Protein AF-A0AAU5K2C0-F1 (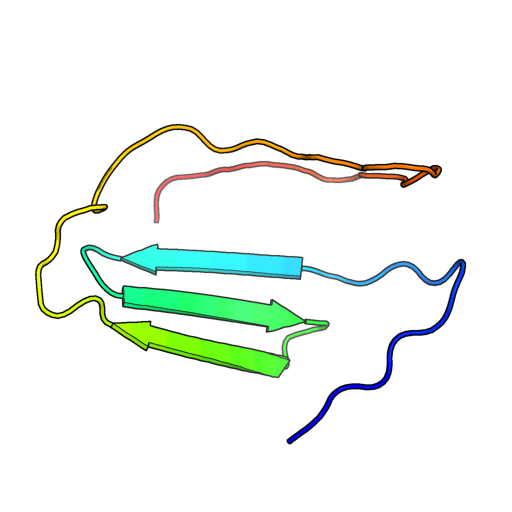afdb_monomer)

Solvent-accessible surface area (backbone atoms only — not comparable to full-atom values): 4750 Å² total; per-residue (Å²): 136,87,82,87,83,63,89,95,63,87,78,52,75,47,77,48,78,57,62,37,33,43,36,34,24,53,71,80,42,77,78,44,80,48,67,50,91,80,49,84,69,59,72,85,85,90,82,88,88,79,80,97,73,86,83,88,86,71,96,79,81,88,79,86,132

Sequence (65 aa):
MTTLLRHGATYHLRIVHQGARVQVFLDGNRIIDRTDPAAAHTDGHVGLNVFGGRAGYQDTYAKEL

pLDDT: mean 93.5, std 6.2, range [59.72, 97.75]

Mean predicted aligned error: 3.4 Å

Structure (mmCIF, N/CA/C/O backbone):
data_AF-A0AAU5K2C0-F1
#
_entry.id   AF-A0AAU5K2C0-F1
#
loop_
_atom_site.group_PDB
_atom_site.id
_atom_site.type_symbol
_atom_site.label_atom_id
_atom_site.label_alt_id
_atom_site.label_comp_id
_atom_site.label_asym_id
_atom_site.label_entity_id
_atom_site.label_seq_id
_atom_site.pdbx_PDB_ins_code
_atom_site.Cartn_x
_atom_site.Cartn_y
_atom_site.Cartn_z
_atom_site.occupancy
_atom_site.B_iso_or_equiv
_atom_site.auth_seq_id
_atom_site.auth_comp_id
_atom_site.auth_asym_id
_atom_site.auth_atom_id
_atom_site.pdbx_PDB_model_num
ATOM 1 N N . MET A 1 1 ? 8.552 -6.454 10.620 1.00 59.72 1 MET A N 1
ATOM 2 C CA . MET A 1 1 ? 7.855 -5.789 11.738 1.00 59.72 1 MET A CA 1
ATOM 3 C C . MET A 1 1 ? 6.370 -5.992 11.499 1.00 59.72 1 MET A C 1
ATOM 5 O O . MET A 1 1 ? 5.907 -5.646 10.422 1.00 59.72 1 MET A O 1
ATOM 9 N N . THR A 1 2 ? 5.669 -6.668 12.406 1.00 69.62 2 THR A N 1
ATOM 10 C CA . THR A 1 2 ? 4.241 -6.982 12.238 1.00 69.62 2 THR A CA 1
ATOM 11 C C . THR A 1 2 ? 3.420 -5.818 12.775 1.00 69.62 2 THR A C 1
ATOM 13 O O . THR A 1 2 ? 3.573 -5.466 13.943 1.00 69.62 2 THR A O 1
ATOM 16 N N . THR A 1 3 ? 2.571 -5.212 11.945 1.00 81.56 3 THR A N 1
ATOM 17 C CA . THR A 1 3 ? 1.640 -4.170 12.400 1.00 81.56 3 THR A CA 1
ATOM 18 C C . THR A 1 3 ? 0.359 -4.817 12.916 1.00 81.56 3 THR A C 1
ATOM 20 O O . THR A 1 3 ? -0.257 -5.614 12.213 1.00 81.56 3 THR A O 1
ATOM 23 N N . LEU A 1 4 ? -0.049 -4.478 14.141 1.00 88.44 4 LEU A N 1
ATOM 24 C CA . LEU A 1 4 ? -1.317 -4.923 14.717 1.00 88.44 4 LEU A CA 1
ATOM 25 C C . LEU A 1 4 ? -2.452 -3.990 14.274 1.00 88.44 4 LEU A C 1
ATOM 27 O O . LEU A 1 4 ? -2.398 -2.786 14.523 1.00 88.44 4 LEU A O 1
ATOM 31 N N . LEU A 1 5 ? -3.492 -4.559 13.668 1.00 91.06 5 LEU A N 1
ATOM 32 C CA . LEU A 1 5 ? -4.703 -3.841 13.270 1.00 91.06 5 LEU A CA 1
ATOM 33 C C . LEU A 1 5 ? -5.814 -4.046 14.302 1.00 91.06 5 LEU A C 1
ATOM 35 O O . LEU A 1 5 ? -5.929 -5.118 14.899 1.00 91.06 5 LEU A O 1
ATOM 39 N N . ARG A 1 6 ? -6.645 -3.022 14.504 1.00 93.38 6 ARG A N 1
ATOM 40 C CA . ARG A 1 6 ? -7.823 -3.080 15.376 1.00 93.38 6 ARG A CA 1
ATOM 41 C C . ARG A 1 6 ? -9.097 -2.976 14.553 1.00 93.38 6 ARG A C 1
ATOM 43 O O . ARG A 1 6 ? -9.172 -2.209 13.596 1.00 93.38 6 ARG A O 1
ATOM 50 N N . HIS A 1 7 ? -10.117 -3.719 14.966 1.00 90.94 7 HIS A N 1
ATOM 51 C CA . HIS A 1 7 ? -11.438 -3.626 14.362 1.00 90.94 7 HIS A CA 1
ATOM 52 C C . HIS A 1 7 ? -12.050 -2.236 14.600 1.00 90.94 7 HIS A C 1
ATOM 54 O O . HIS A 1 7 ? -11.927 -1.684 15.692 1.00 90.94 7 HIS A O 1
ATOM 60 N N . GLY A 1 8 ? -12.728 -1.688 13.58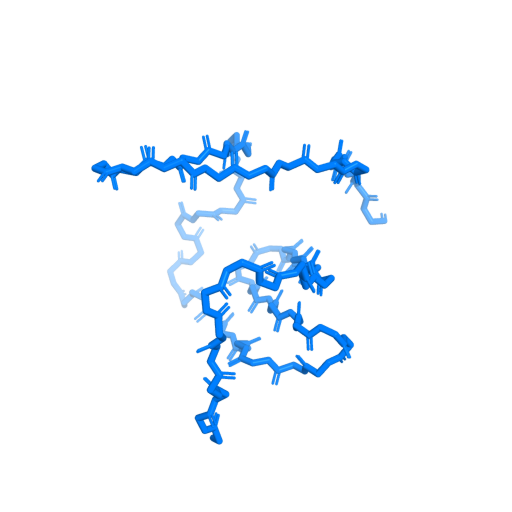8 1.00 92.00 8 GLY A N 1
ATOM 61 C CA . GLY A 1 8 ? -13.402 -0.387 13.669 1.00 92.00 8 GLY A CA 1
ATOM 62 C C . GLY A 1 8 ? -12.474 0.831 13.646 1.00 92.00 8 GLY A C 1
ATOM 63 O O . GLY A 1 8 ? -12.963 1.950 13.757 1.00 92.00 8 GLY A O 1
ATOM 64 N N . ALA A 1 9 ? -11.161 0.636 13.499 1.00 95.19 9 ALA A N 1
ATOM 65 C CA . ALA A 1 9 ? -10.214 1.725 13.306 1.00 95.19 9 ALA A CA 1
ATOM 66 C C . ALA A 1 9 ? -10.054 2.056 11.814 1.00 95.19 9 ALA A C 1
ATOM 68 O O . ALA A 1 9 ? -10.012 1.159 10.969 1.00 95.19 9 ALA A O 1
ATOM 69 N N . THR A 1 10 ? -9.922 3.346 11.514 1.00 96.00 10 THR A N 1
ATOM 70 C CA . THR A 1 10 ? -9.562 3.846 10.183 1.00 96.00 10 THR A CA 1
ATOM 71 C C . THR A 1 10 ? -8.050 4.025 10.107 1.00 96.00 10 THR A C 1
ATOM 73 O O . THR A 1 10 ? -7.438 4.510 11.056 1.00 96.00 10 THR A O 1
ATOM 76 N N . TYR A 1 11 ? -7.463 3.653 8.972 1.00 96.19 11 TYR A N 1
ATOM 77 C CA . TYR A 1 11 ? -6.029 3.756 8.709 1.00 96.19 11 TYR A CA 1
ATOM 78 C C . TYR A 1 11 ? -5.779 4.456 7.376 1.00 96.19 11 TYR A C 1
ATOM 80 O O . TYR A 1 11 ? -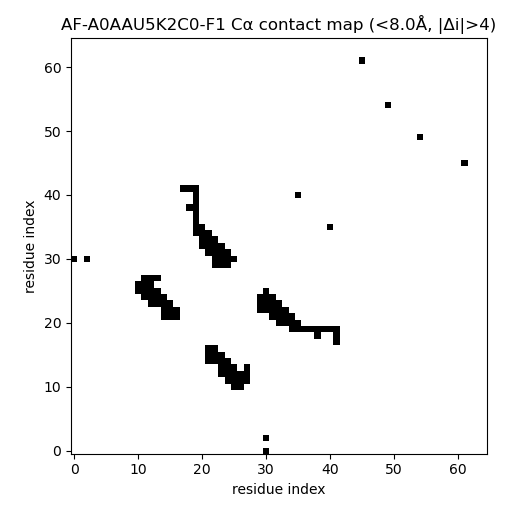6.541 4.272 6.423 1.00 96.19 11 TYR A O 1
ATOM 88 N N . HIS A 1 12 ? -4.676 5.195 7.274 1.00 97.31 12 HIS A N 1
ATOM 89 C CA . HIS A 1 12 ? -4.241 5.777 6.010 1.00 97.31 12 HIS A CA 1
ATOM 90 C C . HIS A 1 12 ? -3.402 4.772 5.226 1.00 97.31 12 HIS A C 1
ATOM 92 O O . HIS A 1 12 ? -2.222 4.556 5.515 1.00 97.31 12 HIS A O 1
ATOM 98 N N . LEU A 1 13 ? -4.013 4.176 4.204 1.00 96.94 13 LEU A N 1
ATOM 99 C CA . LEU A 1 13 ? -3.331 3.296 3.266 1.00 96.94 13 LEU A CA 1
ATOM 100 C C . LEU A 1 13 ? -2.832 4.097 2.061 1.00 96.94 13 LEU A C 1
ATOM 102 O O . LEU A 1 13 ? -3.600 4.800 1.409 1.00 96.94 13 LEU A O 1
ATOM 106 N N . ARG A 1 14 ? -1.549 3.952 1.729 1.00 97.75 14 ARG A N 1
ATOM 107 C CA . ARG A 1 14 ? -0.980 4.458 0.476 1.00 97.75 14 ARG A CA 1
ATOM 108 C C . ARG A 1 14 ? -0.211 3.352 -0.221 1.00 97.75 14 ARG A C 1
ATOM 110 O O . ARG A 1 14 ? 0.647 2.714 0.384 1.00 97.75 14 ARG A O 1
ATOM 117 N N . ILE A 1 15 ? -0.494 3.165 -1.503 1.00 97.31 15 ILE A N 1
ATOM 118 C CA . ILE A 1 15 ? 0.186 2.200 -2.363 1.00 97.31 15 ILE A CA 1
ATOM 119 C C . ILE A 1 15 ? 0.938 2.988 -3.432 1.00 97.31 15 ILE A C 1
ATOM 121 O O . ILE A 1 15 ? 0.390 3.919 -4.017 1.00 97.31 15 ILE A O 1
ATOM 125 N N . VAL A 1 16 ? 2.202 2.639 -3.652 1.00 97.06 16 VAL A N 1
ATOM 126 C CA . V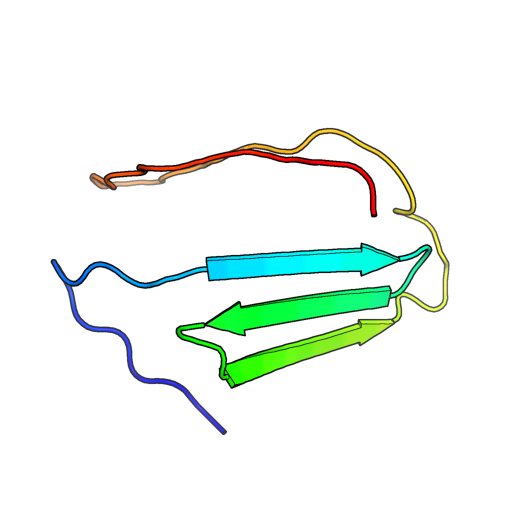AL A 1 16 ? 3.020 3.162 -4.749 1.00 97.06 16 VAL A CA 1
ATOM 127 C C . VAL A 1 16 ? 3.409 1.988 -5.629 1.00 97.06 16 VAL A C 1
ATOM 129 O O . VAL A 1 16 ? 4.046 1.045 -5.159 1.00 97.06 16 VAL A O 1
ATOM 132 N N . HIS A 1 17 ? 3.008 2.060 -6.893 1.00 95.44 17 HIS A N 1
ATOM 133 C CA . HIS A 1 17 ? 3.321 1.076 -7.917 1.00 95.44 17 HIS A CA 1
ATOM 134 C C . HIS A 1 17 ? 4.211 1.733 -8.973 1.00 95.44 17 HIS A C 1
ATOM 136 O O . HIS A 1 17 ? 3.816 2.731 -9.571 1.00 95.44 17 HIS A O 1
ATOM 142 N N . GLN A 1 18 ? 5.425 1.220 -9.165 1.00 94.44 18 GLN A N 1
ATOM 143 C CA . GLN A 1 18 ? 6.402 1.747 -10.123 1.00 94.44 18 GLN A CA 1
ATOM 144 C C . GLN A 1 18 ? 7.036 0.588 -10.888 1.00 94.44 18 GLN A C 1
ATOM 146 O O . GLN A 1 18 ? 7.920 -0.101 -10.370 1.00 94.44 18 GLN A O 1
ATOM 151 N N . GLY A 1 19 ? 6.581 0.364 -12.123 1.00 93.38 19 GLY A N 1
ATOM 152 C CA . GLY A 1 19 ? 6.989 -0.799 -12.908 1.00 93.38 19 GLY A CA 1
ATOM 153 C C . GLY A 1 19 ? 6.654 -2.088 -12.160 1.00 93.38 19 GLY A C 1
ATOM 154 O O . GLY A 1 19 ? 5.496 -2.331 -11.852 1.00 93.38 19 GLY A O 1
ATOM 155 N N . ALA A 1 20 ? 7.667 -2.887 -11.831 1.00 95.88 20 ALA A N 1
ATOM 156 C CA . ALA A 1 20 ? 7.491 -4.144 -11.103 1.00 95.88 20 ALA A CA 1
ATOM 157 C C . ALA A 1 20 ? 7.587 -4.012 -9.570 1.00 95.88 20 ALA A C 1
ATOM 159 O O . ALA A 1 20 ? 7.507 -5.011 -8.853 1.00 95.88 20 ALA A O 1
ATOM 160 N N . ARG A 1 21 ? 7.828 -2.804 -9.041 1.00 96.19 21 ARG A N 1
ATOM 161 C CA . ARG A 1 21 ? 7.978 -2.572 -7.601 1.00 96.19 21 ARG A CA 1
ATOM 162 C C . ARG A 1 21 ? 6.678 -2.072 -6.986 1.00 96.19 21 ARG A C 1
ATOM 164 O O . ARG A 1 21 ? 6.109 -1.077 -7.432 1.00 96.19 21 ARG A O 1
ATOM 171 N N . VAL A 1 22 ? 6.286 -2.704 -5.885 1.00 96.94 22 VAL A N 1
ATOM 172 C CA . VAL A 1 22 ? 5.124 -2.337 -5.076 1.00 96.94 22 VAL A CA 1
ATOM 173 C C . VAL A 1 22 ? 5.576 -1.965 -3.673 1.00 96.94 22 VAL A C 1
ATOM 175 O O . VAL A 1 22 ? 6.256 -2.735 -2.987 1.00 96.94 22 VAL A O 1
ATOM 178 N N . GLN A 1 23 ? 5.165 -0.784 -3.225 1.00 97.69 23 GLN A N 1
ATOM 179 C CA . GLN A 1 23 ? 5.355 -0.329 -1.855 1.00 97.69 23 GLN A CA 1
ATOM 180 C C . GLN A 1 23 ? 4.007 -0.012 -1.221 1.00 97.69 23 GLN A C 1
ATOM 182 O O . GLN A 1 23 ? 3.185 0.686 -1.813 1.00 97.69 23 GLN A O 1
ATOM 187 N N . VAL A 1 24 ? 3.795 -0.490 0.003 1.00 97.62 24 VAL A N 1
ATOM 188 C CA . VAL A 1 24 ? 2.572 -0.227 0.769 1.00 97.62 24 VAL A CA 1
ATOM 189 C C . VAL A 1 24 ? 2.935 0.438 2.081 1.00 97.62 24 VAL A C 1
ATOM 191 O O . VAL A 1 24 ? 3.824 -0.021 2.804 1.00 97.62 24 VAL A O 1
ATOM 194 N N . PHE A 1 25 ? 2.228 1.518 2.380 1.00 97.44 25 PHE A N 1
ATOM 195 C CA . PHE A 1 25 ? 2.389 2.323 3.574 1.00 97.44 25 PHE A CA 1
ATOM 196 C C . PHE A 1 25 ? 1.083 2.322 4.361 1.00 97.44 25 PHE A C 1
ATOM 198 O O . PHE A 1 25 ? 0.021 2.556 3.786 1.00 97.44 25 PHE A O 1
ATOM 205 N N . LEU A 1 26 ? 1.182 2.094 5.666 1.00 96.94 26 LEU A N 1
ATOM 206 C CA . LEU A 1 26 ? 0.081 2.184 6.615 1.00 96.94 26 LEU A CA 1
ATOM 207 C C . LEU A 1 26 ? 0.428 3.257 7.646 1.00 96.94 26 LEU A C 1
ATOM 209 O O . LEU A 1 26 ? 1.458 3.153 8.312 1.00 96.94 26 LEU A O 1
ATOM 213 N N . ASP A 1 27 ? -0.384 4.309 7.719 1.00 96.44 27 ASP A N 1
ATOM 214 C CA . ASP A 1 27 ? -0.130 5.503 8.538 1.00 96.44 27 ASP A CA 1
ATOM 215 C C . ASP A 1 27 ? 1.282 6.074 8.314 1.00 96.44 27 ASP A C 1
ATOM 217 O O . ASP A 1 27 ? 2.013 6.415 9.239 1.00 96.44 27 ASP A O 1
ATOM 221 N N . GLY A 1 2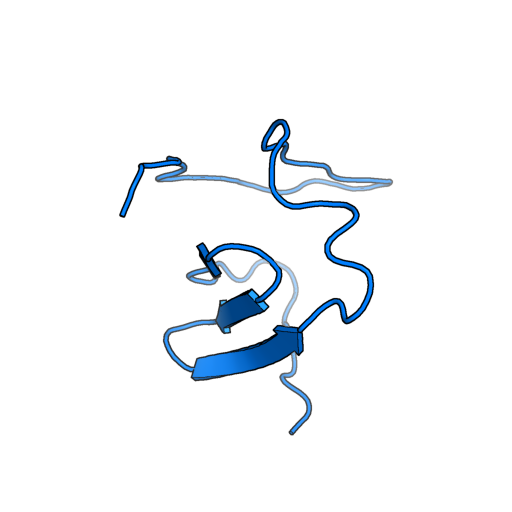8 ? 1.711 6.103 7.047 1.00 96.50 28 GLY A N 1
ATOM 222 C CA . GLY A 1 28 ? 3.040 6.572 6.640 1.00 96.50 28 GLY A CA 1
ATOM 223 C C . GLY A 1 28 ? 4.177 5.558 6.818 1.00 96.50 28 GLY A C 1
ATOM 224 O O . GLY A 1 28 ? 5.226 5.723 6.195 1.00 96.50 28 GLY A O 1
ATOM 225 N N . ASN A 1 29 ? 3.974 4.471 7.567 1.00 95.88 29 ASN A N 1
ATOM 226 C CA . ASN A 1 29 ? 4.988 3.438 7.780 1.00 95.88 29 ASN A CA 1
ATOM 227 C C . ASN A 1 29 ? 4.990 2.420 6.640 1.00 95.88 29 ASN A C 1
ATOM 229 O O . ASN A 1 29 ? 3.961 1.818 6.338 1.00 95.88 29 ASN A O 1
ATOM 233 N N . ARG A 1 30 ? 6.152 2.176 6.020 1.00 96.62 30 ARG A N 1
ATOM 234 C CA . ARG A 1 30 ? 6.276 1.177 4.948 1.00 96.62 30 ARG A CA 1
ATOM 235 C C . ARG A 1 30 ? 6.177 -0.239 5.516 1.00 96.62 30 ARG A C 1
ATOM 237 O O . ARG A 1 30 ? 7.081 -0.686 6.219 1.00 96.62 30 ARG A O 1
ATOM 244 N N . ILE A 1 31 ? 5.103 -0.943 5.170 1.00 96.56 31 ILE A N 1
ATOM 245 C CA . ILE A 1 31 ? 4.826 -2.316 5.615 1.00 96.56 31 ILE A CA 1
ATOM 246 C C . ILE A 1 31 ? 5.112 -3.365 4.532 1.00 96.56 31 ILE A C 1
ATOM 248 O O . ILE A 1 31 ? 5.380 -4.518 4.860 1.00 96.56 31 ILE A O 1
ATOM 252 N N . ILE A 1 32 ? 5.111 -2.971 3.253 1.00 96.00 32 ILE A N 1
ATOM 253 C CA . ILE A 1 32 ? 5.488 -3.827 2.118 1.00 96.00 32 ILE A CA 1
ATOM 254 C C . ILE A 1 32 ? 6.453 -3.055 1.217 1.00 96.00 32 ILE A C 1
ATOM 256 O O . ILE A 1 32 ? 6.240 -1.875 0.937 1.00 96.00 32 ILE A O 1
ATOM 260 N N . ASP A 1 33 ? 7.508 -3.735 0.771 1.00 97.00 33 ASP A N 1
ATOM 261 C CA . ASP A 1 33 ? 8.426 -3.285 -0.278 1.00 97.00 33 ASP A CA 1
ATOM 262 C C . ASP A 1 33 ? 8.924 -4.520 -1.036 1.00 97.00 33 ASP A C 1
ATOM 264 O O . ASP A 1 33 ? 9.711 -5.317 -0.506 1.00 97.00 33 ASP A O 1
ATOM 268 N N . ARG A 1 34 ? 8.366 -4.749 -2.225 1.00 97.25 34 ARG A N 1
ATOM 269 C CA . AR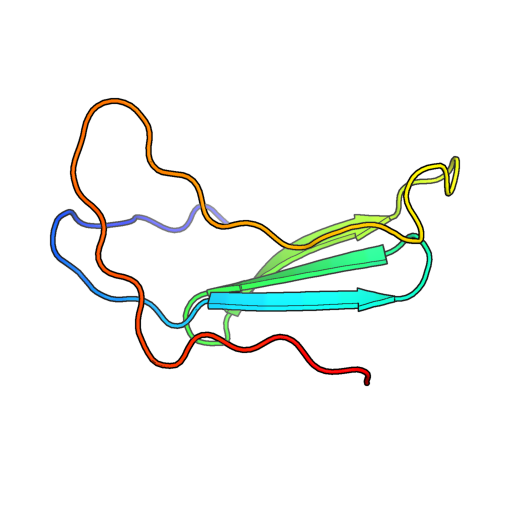G A 1 34 ? 8.618 -5.950 -3.026 1.00 97.25 34 ARG A CA 1
ATOM 270 C C . ARG A 1 34 ? 8.737 -5.597 -4.499 1.00 97.25 34 ARG A C 1
ATOM 272 O O . ARG A 1 34 ? 8.070 -4.684 -4.972 1.00 97.25 34 ARG A O 1
ATOM 279 N N . THR A 1 35 ? 9.565 -6.360 -5.199 1.00 97.44 35 THR A N 1
ATOM 280 C CA . THR A 1 35 ? 9.748 -6.273 -6.648 1.00 97.44 35 THR A CA 1
ATOM 281 C C . THR A 1 35 ? 9.370 -7.617 -7.244 1.00 97.44 35 THR A C 1
ATOM 283 O O . THR A 1 35 ? 9.899 -8.635 -6.796 1.00 97.44 35 THR A O 1
ATOM 286 N N . ASP A 1 36 ? 8.467 -7.624 -8.220 1.00 95.31 36 ASP A N 1
ATOM 287 C CA . ASP A 1 36 ? 8.195 -8.797 -9.046 1.00 95.31 36 ASP A CA 1
ATOM 288 C C . ASP A 1 36 ? 9.339 -8.974 -10.064 1.00 95.31 36 ASP A C 1
ATOM 290 O O . ASP A 1 36 ? 9.485 -8.150 -10.968 1.00 95.31 36 ASP A O 1
ATOM 294 N N . PRO A 1 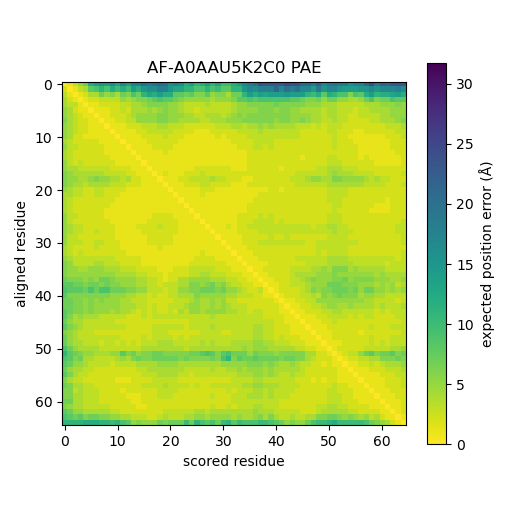37 ? 10.182 -10.015 -9.949 1.00 94.75 37 PRO A N 1
ATOM 295 C CA . PRO A 1 37 ? 11.299 -10.202 -10.869 1.00 94.75 37 PRO A CA 1
ATOM 296 C C . PRO A 1 37 ? 10.850 -10.544 -12.296 1.00 94.75 37 PRO A C 1
ATOM 298 O O . PRO A 1 37 ? 11.626 -10.335 -13.225 1.00 94.75 37 PRO A O 1
ATOM 301 N N . ALA A 1 38 ? 9.631 -11.062 -12.483 1.00 96.00 38 ALA A N 1
ATOM 302 C CA . ALA A 1 38 ? 9.095 -11.382 -13.803 1.00 96.00 38 ALA A CA 1
ATOM 303 C C . ALA A 1 38 ? 8.461 -10.167 -14.499 1.00 96.00 38 ALA A C 1
ATOM 305 O O . ALA A 1 38 ? 8.221 -10.227 -15.703 1.00 96.00 38 ALA A O 1
ATOM 306 N N . ALA A 1 39 ? 8.193 -9.084 -13.755 1.00 92.69 39 ALA A N 1
ATOM 307 C CA . ALA A 1 39 ? 7.488 -7.893 -14.231 1.00 92.69 39 ALA A CA 1
ATOM 308 C C . ALA A 1 39 ? 6.179 -8.223 -14.976 1.00 92.69 39 ALA A C 1
ATOM 310 O O . ALA A 1 39 ? 5.823 -7.566 -15.951 1.00 92.69 39 ALA A O 1
ATOM 311 N N . ALA A 1 40 ? 5.456 -9.250 -14.526 1.00 93.00 40 ALA A N 1
ATOM 312 C CA . ALA A 1 40 ? 4.268 -9.744 -15.218 1.00 93.00 40 ALA A CA 1
ATOM 313 C C . ALA A 1 40 ? 3.032 -8.856 -14.981 1.00 93.00 40 ALA A C 1
ATOM 315 O O . ALA A 1 40 ? 2.006 -9.034 -15.639 1.00 93.00 40 ALA A O 1
ATOM 316 N N . HIS A 1 41 ? 3.097 -7.941 -14.008 1.00 88.38 41 HIS A N 1
ATOM 317 C CA . HIS A 1 41 ? 1.956 -7.170 -13.503 1.00 88.38 41 HIS A CA 1
ATOM 318 C C . HIS A 1 41 ? 2.281 -5.672 -13.416 1.00 88.38 41 HIS A C 1
ATOM 320 O O . HIS A 1 41 ? 2.179 -5.062 -12.356 1.00 88.38 41 HIS A O 1
ATOM 326 N N . THR A 1 42 ? 2.736 -5.077 -14.521 1.00 93.38 42 THR A N 1
ATOM 327 C CA . THR A 1 42 ? 3.122 -3.655 -14.562 1.00 93.38 42 THR A CA 1
ATOM 328 C C . THR A 1 42 ? 1.948 -2.694 -14.756 1.00 93.38 42 THR A C 1
ATOM 330 O O . THR A 1 42 ? 2.090 -1.511 -14.448 1.00 93.38 42 THR A O 1
ATOM 333 N N . ASP A 1 43 ? 0.804 -3.184 -15.241 1.00 90.75 43 ASP A N 1
ATOM 334 C CA . ASP A 1 43 ? -0.423 -2.420 -15.469 1.00 90.75 43 ASP A CA 1
ATOM 335 C C . ASP A 1 43 ? -1.678 -3.198 -15.034 1.00 90.75 43 ASP A C 1
ATOM 337 O O . ASP A 1 43 ? -1.619 -4.370 -14.653 1.00 90.75 43 ASP A O 1
ATOM 341 N N . GLY A 1 44 ? -2.821 -2.508 -15.020 1.00 90.81 44 GLY A N 1
ATOM 342 C CA . GLY A 1 44 ? -4.107 -3.102 -14.683 1.00 90.81 44 GLY A CA 1
ATOM 343 C C . GLY A 1 44 ? -5.089 -2.111 -14.069 1.00 90.81 44 GLY A C 1
ATOM 344 O O . GLY A 1 44 ? -4.938 -0.894 -14.171 1.00 90.81 44 GLY A O 1
ATOM 345 N N . HIS A 1 45 ? -6.114 -2.656 -13.417 1.00 92.62 45 HIS A N 1
ATOM 346 C CA . HIS A 1 45 ? -7.158 -1.884 -12.747 1.00 92.62 45 HIS A CA 1
ATOM 347 C C . HIS A 1 45 ? -6.965 -1.907 -11.229 1.00 92.62 45 HIS A 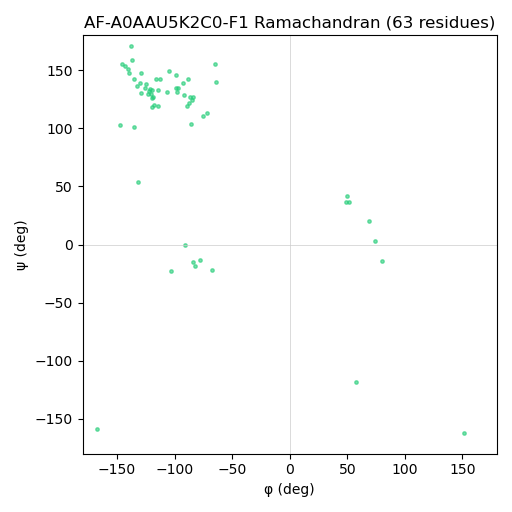C 1
ATOM 349 O O . HIS A 1 45 ? -6.508 -2.900 -10.662 1.00 92.62 45 HIS A O 1
ATOM 355 N N . VAL A 1 46 ? -7.377 -0.831 -10.558 1.00 92.88 46 VAL A N 1
ATOM 356 C CA . VAL A 1 46 ? -7.441 -0.763 -9.093 1.00 92.88 46 VAL A CA 1
ATOM 357 C C . VAL A 1 46 ? -8.866 -1.066 -8.643 1.00 92.88 46 VAL A C 1
ATOM 359 O O . VAL A 1 46 ? -9.824 -0.529 -9.196 1.00 92.88 46 VAL A O 1
ATOM 362 N N . GLY A 1 47 ? -9.008 -1.907 -7.621 1.00 94.25 47 GLY A N 1
ATOM 363 C CA . GLY A 1 47 ? -10.298 -2.251 -7.035 1.00 94.25 47 GLY A CA 1
ATOM 364 C C . GLY A 1 47 ? -10.224 -2.358 -5.517 1.00 94.25 47 GLY A C 1
ATOM 365 O O . GLY A 1 47 ? -9.185 -2.695 -4.951 1.00 94.25 47 GLY A O 1
ATOM 366 N N . LEU A 1 48 ? -11.347 -2.079 -4.862 1.00 95.25 48 LEU A N 1
ATOM 367 C CA . LEU A 1 48 ? -11.536 -2.289 -3.432 1.00 95.25 48 LEU A CA 1
ATOM 368 C C . LEU A 1 48 ? -12.457 -3.490 -3.231 1.00 95.25 48 LEU A C 1
ATOM 370 O O . LEU A 1 48 ? -13.512 -3.579 -3.857 1.00 95.25 48 LEU A O 1
ATOM 374 N N . ASN A 1 49 ? -12.061 -4.415 -2.360 1.00 95.44 49 ASN A N 1
ATOM 375 C CA . ASN A 1 49 ? -12.832 -5.616 -2.063 1.00 95.44 49 ASN A CA 1
ATOM 376 C C . ASN A 1 49 ? -12.984 -5.804 -0.550 1.00 95.44 49 ASN A C 1
ATOM 378 O O . ASN A 1 49 ? -12.030 -5.621 0.206 1.00 95.44 49 ASN A O 1
ATOM 382 N N . VAL A 1 50 ? -14.184 -6.217 -0.137 1.00 95.00 50 VAL A N 1
ATOM 383 C CA . VAL A 1 50 ? -14.470 -6.756 1.193 1.00 95.00 50 VAL A CA 1
ATOM 384 C C . VAL A 1 50 ? -15.138 -8.116 1.026 1.00 95.00 50 VAL A C 1
ATOM 386 O O . VAL A 1 50 ? -16.054 -8.275 0.219 1.00 95.00 50 VAL A O 1
ATOM 389 N N . PHE A 1 51 ? -14.695 -9.098 1.805 1.00 95.25 51 PHE A N 1
ATOM 390 C CA . PHE A 1 51 ? -15.279 -10.433 1.832 1.00 95.25 51 PHE A CA 1
ATOM 391 C C . PHE A 1 51 ? -15.784 -10.750 3.244 1.00 95.25 51 PHE A C 1
ATOM 393 O O . PHE A 1 51 ? -15.050 -10.580 4.215 1.00 95.25 51 PHE A O 1
ATOM 400 N N . GLY A 1 52 ? -17.039 -11.197 3.365 1.00 91.62 52 GLY A N 1
ATOM 401 C CA . GLY A 1 52 ? -17.606 -11.689 4.630 1.00 91.62 52 GLY A CA 1
ATOM 402 C C . GLY A 1 52 ? -17.827 -10.641 5.734 1.00 91.62 52 GLY A C 1
ATOM 403 O O . GLY A 1 52 ? -17.930 -11.013 6.899 1.00 91.62 52 GLY A O 1
ATOM 404 N N . GLY A 1 53 ? -17.905 -9.345 5.408 1.00 90.69 53 GLY A N 1
ATOM 405 C CA . GLY A 1 53 ? -18.035 -8.283 6.410 1.00 90.69 53 GLY A CA 1
ATOM 406 C C . GLY A 1 53 ? -18.406 -6.918 5.834 1.00 90.69 53 GLY A C 1
ATOM 407 O O . GLY A 1 53 ? -18.949 -6.818 4.735 1.00 90.69 53 GLY A O 1
ATOM 408 N N . ARG A 1 54 ? -18.121 -5.854 6.594 1.00 93.00 54 ARG A N 1
ATOM 409 C CA . ARG A 1 54 ? -18.323 -4.457 6.182 1.00 93.00 54 ARG A CA 1
ATOM 410 C C . ARG A 1 54 ? -17.017 -3.685 6.319 1.00 93.00 54 ARG A C 1
ATOM 412 O O . ARG A 1 54 ? -16.325 -3.831 7.322 1.00 93.00 54 ARG A O 1
ATOM 419 N N . ALA A 1 55 ? -16.727 -2.847 5.334 1.00 94.12 55 ALA A N 1
ATOM 420 C CA . ALA A 1 55 ? -15.595 -1.933 5.337 1.00 94.12 55 ALA A CA 1
ATOM 421 C C . ALA A 1 55 ? -16.054 -0.559 4.841 1.00 94.12 55 ALA A C 1
ATOM 423 O O . ALA A 1 55 ? -16.898 -0.471 3.947 1.00 94.12 55 ALA A O 1
ATOM 424 N N . GLY A 1 56 ? -15.513 0.499 5.442 1.00 95.50 56 GLY A N 1
ATOM 425 C CA . GLY A 1 56 ? -15.661 1.865 4.957 1.00 95.50 56 GLY A CA 1
ATOM 426 C C . GLY A 1 56 ? -14.416 2.268 4.178 1.00 95.50 56 GLY A C 1
ATOM 427 O O . GLY A 1 56 ? -13.301 2.035 4.641 1.00 95.50 56 GLY A O 1
ATOM 428 N N . TYR A 1 57 ? -14.614 2.881 3.016 1.00 96.50 57 TYR A N 1
ATOM 429 C CA . TYR A 1 57 ? -13.552 3.494 2.228 1.00 96.50 57 TYR A CA 1
ATOM 430 C C . TYR A 1 57 ? -13.928 4.954 2.010 1.00 96.50 57 TYR A C 1
ATOM 432 O O . TYR A 1 57 ? -15.055 5.258 1.623 1.00 96.50 57 TYR A O 1
ATOM 440 N N . GLN A 1 58 ? -12.995 5.849 2.295 1.00 96.94 58 GLN A N 1
ATOM 441 C CA . GLN A 1 58 ? -13.160 7.291 2.152 1.00 96.94 58 GLN A CA 1
ATOM 442 C C . GLN A 1 58 ? -11.898 7.871 1.529 1.00 96.94 58 GLN A C 1
ATOM 444 O O . GLN A 1 58 ? -10.848 7.225 1.558 1.00 96.94 58 GLN A O 1
ATOM 449 N N . ASP A 1 59 ? -12.018 9.056 0.929 1.00 97.25 59 ASP A N 1
ATOM 450 C CA . ASP A 1 59 ? -10.891 9.787 0.335 1.00 97.25 59 ASP A CA 1
ATOM 451 C C . ASP A 1 59 ? -10.065 8.918 -0.632 1.00 97.25 59 ASP A C 1
ATOM 453 O O . ASP A 1 59 ? -8.838 8.980 -0.699 1.00 97.25 59 ASP A O 1
ATOM 457 N N . THR A 1 60 ? -10.765 8.046 -1.362 1.00 96.88 60 THR A N 1
ATOM 458 C CA . THR A 1 60 ? -10.164 7.032 -2.226 1.00 96.88 60 THR A CA 1
ATOM 459 C C . THR A 1 60 ? -9.950 7.600 -3.619 1.00 96.88 60 THR A C 1
ATOM 461 O O . THR A 1 60 ? -10.903 7.954 -4.309 1.00 96.88 60 THR A O 1
ATOM 464 N N . TYR A 1 61 ? -8.696 7.631 -4.053 1.00 96.50 61 TYR A N 1
ATOM 465 C CA . TYR A 1 61 ? -8.322 7.994 -5.412 1.00 96.50 61 TYR A CA 1
ATOM 466 C C . TYR A 1 61 ? -7.104 7.185 -5.858 1.00 96.50 61 TYR A C 1
ATOM 468 O O . TYR A 1 61 ? -6.297 6.736 -5.042 1.00 96.50 61 TYR A O 1
ATOM 476 N N . ALA A 1 62 ? -6.963 7.032 -7.169 1.00 95.25 62 ALA A N 1
ATOM 477 C CA . ALA A 1 62 ? -5.731 6.610 -7.814 1.00 95.25 62 ALA A CA 1
ATOM 478 C C . ALA A 1 62 ? -5.258 7.758 -8.704 1.00 95.25 62 ALA A C 1
ATOM 480 O O . ALA A 1 62 ? -6.073 8.458 -9.306 1.00 95.25 62 ALA A O 1
ATOM 481 N N . LYS A 1 63 ? -3.948 7.968 -8.760 1.00 94.62 63 LYS A N 1
ATOM 482 C CA . LYS A 1 63 ? -3.333 8.933 -9.664 1.00 94.62 63 LYS A CA 1
ATOM 483 C C . LYS A 1 63 ? -2.015 8.386 -10.177 1.00 94.62 63 LYS A C 1
ATOM 485 O O . LYS A 1 63 ? -1.364 7.598 -9.488 1.00 94.62 63 LYS A O 1
ATOM 490 N N . GLU A 1 64 ? -1.635 8.845 -11.356 1.00 90.50 64 GLU A N 1
ATOM 491 C CA . GLU A 1 64 ? -0.279 8.674 -11.860 1.00 90.50 64 GLU A CA 1
ATOM 492 C C . GLU A 1 64 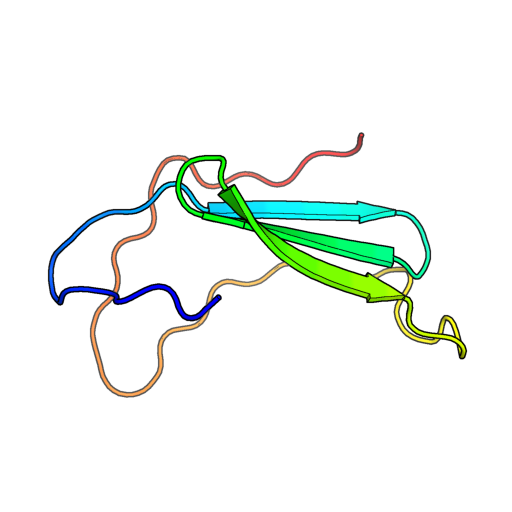? 0.714 9.447 -10.974 1.00 90.50 64 GLU A C 1
ATOM 494 O O . GLU A 1 64 ? 0.334 10.374 -10.242 1.00 90.50 64 GLU A O 1
ATOM 499 N N . LEU A 1 65 ? 1.967 8.993 -10.981 1.00 79.94 65 LEU A N 1
ATOM 500 C CA . LEU A 1 65 ? 3.053 9.569 -10.187 1.00 79.94 65 LEU A CA 1
ATOM 501 C C . LEU A 1 65 ? 3.655 10.810 -10.840 1.00 79.94 65 LEU A C 1
ATOM 503 O O . LEU A 1 65 ? 3.818 10.798 -12.077 1.00 79.94 65 LEU A O 1
#

Secondary structure (DSSP, 8-state):
-PPPP-TT----EEEEEETTEEEEEETTEEEEEEE-TT---SS--------SS-----S------

Nearest PDB structures (foldseek):
  1zm1-assembly1_B  TM=7.631E-01  e=4.548E-01  Fibrobacter succinogenes
  3h0o-assembly1_A  TM=7.687E-01  e=9.240E-01  Fibrobacter succinogenes
  4qvs-assembly1_A-2  TM=6.022E-01  e=2.897E-01  Acetivibrio thermocellus ATCC 27405
  4s37-assembly3_G  TM=3.379E-01  e=5.613E+00  Pseudomonas aeruginosa

Foldseek 3Di:
DDDDDDPPDDWDWDWDQDQQWIWIDTNNHTPDTDGDPVSPPNDDDDDDDDDPDDDDDPPDDDDDD

Radius of gyration: 13.54 Å; Cα contacts (8 Å, |Δi|>4): 61; chains: 1; bounding box: 30×22×31 Å